Protein AF-A0A024GBE3-F1 (afdb_monomer_lite)

Organism: NCBI:txid65357

pLDDT: mean 86.04, std 11.94, range [50.31, 96.5]

Foldseek 3Di:
DDWDKDKDWDKDADDDPDFDRIFIKIKMWTWDDPDPFKIKIKMWIAGDRDVCSQFWTKIKIWIWGWDQDPVGIDIDIDIDIDIGTPPDVVVVVRVD

Secondary structure (DSSP, 8-state):
--PEEEEEEEEEE---SSS-SEEEEEEEEEEEEEETTEEEEEEEEEESSSTTTTTEEEEEEEEEEEEEETTEEEEEEEEEEEEEETTSTHHHHHH-

Sequence (96 aa):
MDGKTRSSRYRVPVDAPFGPSTSLVDSVQCCKRPNQYFYIHGTSTRTVDVPSGDNFSVIDRWTIMPIQLESGVGTHLQIELKVAPLSEDFGKELFA

Radius of gyration: 16.19 Å; chains: 1; bounding box: 37×27×44 Å

InterPro domains:
  IPR031968 VASt domain [PF16016] (2-83)
  IPR031968 VASt domain [PS51778] (1-96)

Structure (mmCIF, N/CA/C/O backbone):
data_AF-A0A024GBE3-F1
#
_entry.id   AF-A0A024GBE3-F1
#
loop_
_atom_site.group_PDB
_atom_site.id
_atom_site.type_symbol
_atom_site.label_atom_id
_atom_site.label_alt_id
_atom_site.label_comp_id
_atom_site.label_asym_id
_atom_site.label_entity_id
_atom_site.label_seq_id
_atom_site.pdbx_PDB_ins_code
_atom_site.Cartn_x
_atom_site.Cartn_y
_atom_site.Cartn_z
_atom_site.occupancy
_atom_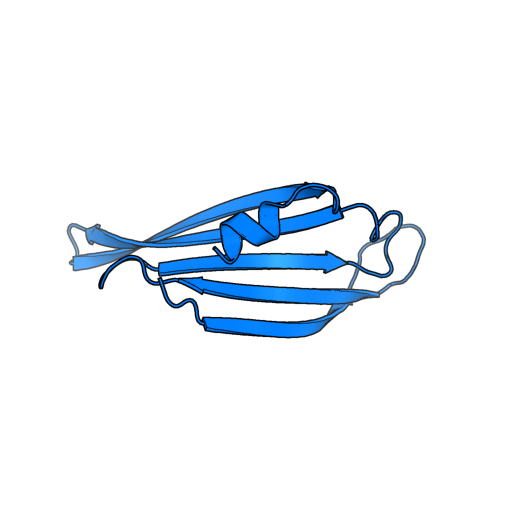site.B_iso_or_equiv
_atom_site.auth_seq_id
_atom_site.auth_comp_id
_atom_site.auth_asym_id
_atom_site.auth_atom_id
_atom_site.pdbx_PDB_model_num
ATOM 1 N N . MET A 1 1 ? 2.248 15.113 15.189 1.00 50.31 1 MET A N 1
ATOM 2 C CA . MET A 1 1 ? 1.795 13.783 15.657 1.00 50.31 1 MET A CA 1
ATOM 3 C C . MET A 1 1 ? 2.890 12.804 15.288 1.00 50.31 1 MET A C 1
ATOM 5 O O . MET A 1 1 ? 3.209 12.733 14.111 1.00 50.31 1 MET A O 1
ATOM 9 N N . ASP A 1 2 ? 3.486 12.095 16.247 1.00 60.47 2 ASP A N 1
ATOM 10 C CA . ASP A 1 2 ? 4.611 11.195 15.957 1.00 60.47 2 ASP A CA 1
ATOM 11 C C . ASP A 1 2 ? 4.114 9.932 15.239 1.00 60.47 2 ASP A C 1
ATOM 13 O O . ASP A 1 2 ? 3.488 9.054 15.838 1.00 60.47 2 ASP A O 1
ATOM 17 N N . GLY A 1 3 ? 4.346 9.866 13.927 1.00 73.00 3 GLY A N 1
ATOM 18 C CA . GLY A 1 3 ? 4.082 8.686 13.110 1.00 73.00 3 GLY A CA 1
ATOM 19 C C . GLY A 1 3 ? 5.266 7.721 13.135 1.00 73.00 3 GLY A C 1
ATOM 20 O O . GLY A 1 3 ? 6.420 8.142 13.061 1.00 73.00 3 GLY A O 1
ATOM 21 N N . LYS A 1 4 ? 5.004 6.412 13.226 1.00 86.75 4 LYS A N 1
ATOM 22 C CA . LYS A 1 4 ? 6.051 5.396 13.042 1.00 86.75 4 LYS A CA 1
ATOM 23 C C . LYS A 1 4 ? 6.185 5.085 11.559 1.00 86.75 4 LYS A C 1
ATOM 25 O O . LYS A 1 4 ? 5.250 4.550 10.962 1.00 86.75 4 LYS A O 1
ATOM 30 N N . THR A 1 5 ? 7.353 5.381 11.000 1.00 91.00 5 THR A N 1
ATOM 31 C CA . THR A 1 5 ? 7.662 5.115 9.594 1.00 91.00 5 THR A CA 1
ATOM 32 C C . THR A 1 5 ? 8.452 3.821 9.446 1.00 91.00 5 THR A C 1
ATOM 34 O O . THR A 1 5 ? 9.347 3.535 10.243 1.00 91.00 5 THR A O 1
ATOM 37 N N . ARG A 1 6 ? 8.147 3.040 8.409 1.00 92.94 6 ARG A N 1
ATOM 38 C CA . ARG A 1 6 ? 8.985 1.922 7.964 1.00 92.94 6 ARG A CA 1
ATOM 39 C C . ARG A 1 6 ? 9.073 1.895 6.447 1.00 92.94 6 ARG A C 1
ATOM 41 O O . ARG A 1 6 ? 8.113 2.248 5.769 1.00 92.94 6 ARG A O 1
ATOM 48 N N . SER A 1 7 ? 10.191 1.402 5.939 1.00 93.38 7 SER A N 1
ATOM 49 C CA . SER A 1 7 ? 10.391 1.179 4.509 1.00 93.38 7 SER A CA 1
ATOM 50 C C . SER A 1 7 ? 10.603 -0.303 4.246 1.00 93.38 7 SER A C 1
ATOM 52 O O . SER A 1 7 ? 11.168 -1.019 5.073 1.00 93.38 7 SER A O 1
ATOM 54 N N . SER A 1 8 ? 10.142 -0.767 3.094 1.00 94.19 8 SER A N 1
ATOM 55 C CA . SER A 1 8 ? 10.305 -2.145 2.648 1.00 94.19 8 SER A CA 1
ATOM 56 C C . SER A 1 8 ? 10.546 -2.183 1.147 1.00 94.19 8 SER A C 1
ATOM 58 O O . SER A 1 8 ? 10.027 -1.352 0.404 1.00 94.19 8 SER A O 1
ATOM 60 N N . ARG A 1 9 ? 11.353 -3.153 0.721 1.00 95.75 9 ARG A N 1
ATOM 61 C CA . ARG A 1 9 ? 11.682 -3.406 -0.678 1.00 95.75 9 ARG A CA 1
ATOM 62 C C . ARG A 1 9 ? 11.468 -4.884 -0.955 1.00 95.75 9 ARG A C 1
ATOM 64 O O . ARG A 1 9 ? 12.024 -5.723 -0.248 1.00 95.75 9 ARG A O 1
ATOM 71 N N . TYR A 1 10 ? 10.646 -5.200 -1.944 1.00 95.12 10 TYR A N 1
ATOM 72 C CA . TYR A 1 10 ? 10.270 -6.576 -2.276 1.00 95.12 10 TYR A CA 1
ATOM 73 C C . TYR A 1 10 ? 9.925 -6.708 -3.761 1.00 95.12 10 TYR A C 1
ATOM 75 O O . TYR A 1 10 ? 9.855 -5.715 -4.479 1.00 95.12 10 TYR A O 1
ATOM 83 N N . ARG A 1 11 ? 9.754 -7.941 -4.246 1.00 94.12 11 ARG A N 1
ATOM 84 C CA . ARG A 1 11 ? 9.325 -8.220 -5.623 1.00 94.12 11 ARG A CA 1
ATOM 85 C C . ARG A 1 11 ? 7.917 -8.791 -5.628 1.00 94.12 11 ARG A C 1
ATOM 87 O O . ARG A 1 11 ? 7.605 -9.638 -4.795 1.00 94.12 11 ARG A O 1
ATOM 94 N N . VAL A 1 12 ? 7.104 -8.359 -6.585 1.00 93.00 12 VAL A N 1
ATOM 95 C CA . VAL A 1 12 ? 5.763 -8.911 -6.828 1.00 93.00 12 VAL A CA 1
ATOM 96 C C . VAL A 1 12 ? 5.667 -9.453 -8.251 1.00 93.00 12 VAL A C 1
ATOM 98 O O . VAL A 1 12 ? 6.275 -8.866 -9.151 1.00 93.00 12 VAL A O 1
ATOM 101 N N . PRO A 1 13 ? 4.935 -10.556 -8.483 1.00 91.62 13 PRO A N 1
ATOM 102 C CA . PRO A 1 13 ? 4.560 -10.968 -9.830 1.00 91.62 13 PRO A CA 1
ATOM 103 C C . PRO A 1 13 ? 3.787 -9.856 -10.539 1.00 91.62 13 PRO A C 1
ATOM 105 O O . PRO A 1 13 ? 2.982 -9.167 -9.912 1.00 91.62 13 PRO A O 1
ATOM 108 N N . VAL A 1 14 ? 4.027 -9.693 -11.836 1.00 86.06 14 VAL A N 1
ATOM 109 C CA . VAL A 1 14 ? 3.288 -8.751 -12.681 1.00 86.06 14 VAL A CA 1
ATOM 110 C C . VAL A 1 14 ? 2.681 -9.525 -13.835 1.00 86.06 14 VAL A C 1
ATOM 112 O O . VAL A 1 14 ? 3.377 -10.267 -14.526 1.00 86.06 14 VAL A O 1
ATOM 115 N N . ASP A 1 15 ? 1.381 -9.339 -14.032 1.00 84.19 15 ASP A N 1
ATOM 116 C CA . ASP A 1 15 ? 0.682 -9.838 -15.208 1.00 84.19 15 ASP A CA 1
ATOM 117 C C . ASP A 1 15 ? 0.794 -8.792 -16.322 1.00 84.19 15 ASP A C 1
ATOM 119 O O . ASP A 1 15 ? 0.041 -7.816 -16.365 1.00 84.19 15 ASP A O 1
ATOM 123 N N . ALA A 1 16 ? 1.819 -8.937 -17.163 1.00 76.19 16 ALA A N 1
ATOM 124 C CA . ALA A 1 16 ? 2.080 -8.040 -18.279 1.00 76.19 16 ALA A CA 1
ATOM 125 C C . ALA A 1 16 ? 2.193 -8.835 -19.590 1.00 76.19 16 ALA A C 1
ATOM 127 O O . ALA A 1 16 ? 2.943 -9.811 -19.643 1.00 76.19 16 ALA A O 1
ATOM 128 N N . PRO A 1 17 ? 1.526 -8.397 -20.678 1.00 78.69 17 PRO A N 1
ATOM 129 C CA . PRO A 1 17 ? 1.647 -9.048 -21.984 1.00 78.69 17 PRO A CA 1
ATOM 130 C C . PRO A 1 17 ? 3.059 -8.905 -22.575 1.00 78.69 17 PRO A C 1
ATOM 132 O O . PRO A 1 17 ? 3.490 -9.746 -23.359 1.00 78.69 17 PRO A O 1
ATOM 135 N N . PHE A 1 18 ? 3.785 -7.851 -22.183 1.00 76.19 18 PHE A N 1
ATOM 136 C CA . PHE A 1 18 ? 5.177 -7.587 -22.538 1.00 76.19 18 PHE A CA 1
ATOM 137 C C . PHE A 1 18 ? 5.888 -6.920 -21.354 1.00 76.19 18 PHE A C 1
ATOM 139 O O . PHE A 1 18 ? 5.322 -6.025 -20.728 1.00 76.19 18 PHE A O 1
ATOM 146 N N . GLY A 1 19 ? 7.132 -7.318 -21.072 1.00 71.38 19 GLY A N 1
ATOM 147 C CA . GLY A 1 19 ? 7.927 -6.779 -19.962 1.00 71.38 19 GLY A CA 1
ATOM 148 C C . GLY A 1 19 ? 8.329 -7.844 -18.935 1.00 71.38 19 GLY A C 1
ATOM 149 O O . GLY A 1 19 ? 8.246 -9.040 -19.224 1.00 71.38 19 GLY A O 1
ATOM 150 N N . PRO A 1 20 ? 8.828 -7.439 -17.755 1.00 80.12 20 PRO A N 1
ATOM 151 C CA . PRO A 1 20 ? 9.295 -8.381 -16.748 1.00 80.12 20 PRO A CA 1
ATOM 152 C C . PRO A 1 20 ? 8.123 -9.109 -16.066 1.00 80.12 20 PRO A C 1
ATOM 154 O O . PRO A 1 20 ? 7.090 -8.513 -15.778 1.00 80.12 20 PRO A O 1
ATOM 157 N N . SER A 1 21 ? 8.309 -10.394 -15.743 1.00 87.56 21 SER A N 1
ATOM 158 C CA . SER A 1 21 ? 7.315 -11.221 -15.027 1.00 87.56 21 SER A CA 1
ATOM 159 C C . SER A 1 21 ? 7.181 -10.880 -13.538 1.00 87.56 21 SER A C 1
ATOM 161 O O . SER A 1 21 ? 6.275 -11.354 -12.852 1.00 87.56 21 SER A O 1
ATOM 163 N N . THR A 1 22 ? 8.105 -10.071 -13.015 1.00 90.94 22 THR A N 1
ATOM 164 C CA . THR A 1 22 ? 8.075 -9.532 -11.654 1.00 90.94 22 THR A CA 1
ATOM 165 C C . THR A 1 22 ? 8.558 -8.090 -11.673 1.00 90.94 22 THR A C 1
ATOM 167 O O . THR A 1 22 ? 9.434 -7.756 -12.468 1.00 90.94 22 THR A O 1
ATOM 170 N N . SER A 1 23 ? 8.057 -7.259 -10.763 1.00 90.50 23 SER A N 1
ATOM 171 C CA . SER A 1 23 ? 8.573 -5.905 -10.562 1.00 90.50 23 SER A CA 1
ATOM 172 C C . SER A 1 23 ? 9.131 -5.743 -9.163 1.00 90.50 23 SER A C 1
ATOM 174 O O . SER A 1 23 ? 8.552 -6.234 -8.188 1.00 90.50 23 SER A O 1
ATOM 176 N N . LEU A 1 24 ? 10.235 -5.004 -9.061 1.00 92.81 24 LEU A N 1
ATOM 177 C CA . LEU A 1 24 ? 10.672 -4.420 -7.807 1.00 92.81 24 LEU A CA 1
ATOM 178 C C . LEU A 1 24 ? 9.649 -3.386 -7.322 1.00 92.81 24 LEU A C 1
ATOM 180 O O . LEU A 1 24 ? 9.136 -2.574 -8.100 1.00 92.81 24 LEU A O 1
ATOM 184 N N . VAL A 1 25 ? 9.368 -3.440 -6.026 1.00 93.88 25 VAL A N 1
ATOM 185 C CA . VAL A 1 25 ? 8.478 -2.537 -5.313 1.00 93.88 25 VAL A CA 1
ATOM 186 C C . VAL A 1 25 ? 9.244 -1.905 -4.162 1.00 93.88 25 VAL A C 1
ATOM 188 O O . VAL A 1 25 ? 9.778 -2.611 -3.303 1.00 93.88 25 VAL A O 1
ATOM 191 N N . ASP A 1 26 ? 9.241 -0.577 -4.138 1.00 93.25 26 ASP A N 1
ATOM 192 C CA . ASP A 1 26 ? 9.702 0.236 -3.020 1.00 93.25 26 ASP A CA 1
ATOM 193 C C . ASP A 1 26 ? 8.483 0.808 -2.303 1.00 93.25 26 ASP A C 1
ATOM 195 O O . ASP A 1 26 ? 7.676 1.515 -2.901 1.00 93.25 26 ASP A O 1
ATOM 199 N N . SER A 1 27 ? 8.333 0.499 -1.017 1.00 93.19 27 SER A N 1
ATOM 200 C CA . SER A 1 27 ? 7.186 0.930 -0.222 1.00 93.19 27 SER A CA 1
ATOM 201 C C . SER A 1 27 ? 7.634 1.625 1.056 1.00 93.19 27 SER A C 1
ATOM 203 O O . SER A 1 27 ? 8.449 1.092 1.813 1.00 93.19 27 SER A O 1
ATOM 205 N N . VAL A 1 28 ? 7.080 2.808 1.309 1.00 92.81 28 VAL A N 1
ATOM 206 C CA . VAL A 1 28 ? 7.253 3.564 2.552 1.00 92.81 28 VAL A CA 1
ATOM 207 C C . VAL A 1 28 ? 5.900 3.673 3.233 1.00 92.81 28 VAL A C 1
ATOM 209 O O . VAL A 1 28 ? 4.922 4.100 2.627 1.00 92.81 28 VAL A O 1
ATOM 212 N N . GLN A 1 29 ? 5.843 3.292 4.502 1.00 92.81 29 GLN A N 1
ATOM 213 C CA . GLN A 1 29 ? 4.626 3.261 5.298 1.00 92.81 29 GLN A CA 1
ATOM 214 C C . GLN A 1 29 ? 4.758 4.159 6.516 1.00 92.81 29 GLN A C 1
ATOM 216 O O . GLN A 1 29 ? 5.802 4.162 7.162 1.00 92.81 29 GLN A O 1
ATOM 221 N N . CYS A 1 30 ? 3.686 4.860 6.866 1.00 91.94 30 CYS A N 1
ATOM 222 C CA . CYS A 1 30 ? 3.558 5.652 8.081 1.00 91.94 30 CYS A CA 1
ATOM 223 C C . CYS A 1 30 ? 2.300 5.242 8.830 1.00 91.94 30 CYS A C 1
ATOM 225 O O . CYS A 1 30 ? 1.198 5.281 8.285 1.00 91.94 30 CYS A O 1
ATOM 227 N N . CYS A 1 31 ? 2.460 4.886 10.099 1.00 92.19 31 CYS A N 1
ATOM 228 C CA . CYS A 1 31 ? 1.344 4.666 11.002 1.00 92.19 31 CYS A CA 1
ATOM 229 C C . CYS A 1 31 ? 1.214 5.875 11.931 1.00 92.19 31 CYS A C 1
ATOM 231 O O . CYS A 1 31 ? 2.088 6.116 12.768 1.00 92.19 31 CYS A O 1
ATOM 233 N N . LYS A 1 32 ? 0.115 6.618 11.792 1.00 91.50 32 LYS A N 1
ATOM 234 C CA . LYS A 1 32 ? -0.274 7.715 12.680 1.00 91.50 32 LYS A CA 1
ATOM 235 C C . LYS A 1 32 ? -1.421 7.265 13.572 1.00 91.50 32 LYS A C 1
ATOM 237 O O . LYS A 1 32 ? -2.318 6.537 13.147 1.00 91.50 32 LYS A O 1
ATOM 242 N N . ARG A 1 33 ? -1.422 7.758 14.807 1.00 90.81 33 ARG A N 1
ATOM 243 C CA . ARG A 1 33 ? -2.499 7.539 15.774 1.00 90.81 33 ARG A CA 1
ATOM 244 C C . ARG A 1 33 ? -3.052 8.894 16.219 1.00 90.81 33 ARG A C 1
ATOM 246 O O . ARG A 1 33 ? -2.549 9.447 17.194 1.00 90.81 33 ARG A O 1
ATOM 253 N N . PRO A 1 34 ? -4.041 9.459 15.497 1.00 86.75 34 PRO A N 1
ATOM 254 C CA . PRO A 1 34 ? -4.585 10.775 15.825 1.00 86.75 34 PRO A CA 1
ATOM 255 C C . PRO A 1 34 ? -5.189 10.856 17.227 1.00 86.75 34 PRO A C 1
ATOM 257 O O . PRO A 1 34 ? -5.171 11.913 17.849 1.00 86.75 34 PRO A O 1
ATOM 260 N N . ASN A 1 35 ? -5.721 9.740 17.729 1.00 87.56 35 ASN A N 1
ATOM 261 C CA . ASN A 1 35 ? -6.198 9.589 19.100 1.00 87.56 35 ASN A CA 1
ATOM 262 C C . ASN A 1 35 ? -6.154 8.101 19.515 1.00 87.56 35 ASN A C 1
ATOM 264 O O . ASN A 1 35 ? -5.774 7.236 18.729 1.00 87.56 35 ASN A O 1
ATOM 268 N N . GLN A 1 36 ? -6.571 7.774 20.740 1.00 86.25 36 GLN A N 1
ATOM 269 C CA . GLN A 1 36 ? -6.503 6.409 21.276 1.00 86.25 36 GLN A CA 1
ATOM 270 C C . GLN A 1 36 ? -7.275 5.352 20.458 1.00 86.25 36 GLN A C 1
ATOM 272 O O . GLN A 1 36 ? -6.944 4.172 20.537 1.00 86.25 36 GLN A O 1
ATOM 277 N N . TYR A 1 37 ? -8.246 5.741 19.643 1.00 87.50 37 TYR A N 1
ATOM 278 C CA . TYR A 1 37 ? -9.154 4.821 18.961 1.00 87.50 37 TYR A CA 1
ATOM 279 C C . TYR A 1 37 ? -8.964 4.782 17.443 1.00 87.50 37 TYR A C 1
ATOM 281 O O . TYR A 1 37 ? -9.427 3.852 16.797 1.00 87.50 37 TYR A O 1
ATOM 289 N N . PHE A 1 38 ? -8.270 5.763 16.870 1.00 91.62 38 PHE A N 1
ATOM 290 C CA . PHE A 1 38 ? -8.129 5.906 15.426 1.00 91.62 38 PHE A CA 1
ATOM 291 C C . PHE A 1 38 ? -6.697 5.623 14.991 1.00 91.62 38 PHE A C 1
ATOM 293 O O . PHE A 1 38 ? -5.746 6.177 15.548 1.00 91.62 38 PHE A O 1
ATOM 300 N N . TYR A 1 39 ? -6.558 4.810 13.948 1.00 93.12 39 TYR A N 1
ATOM 301 C CA . TYR A 1 39 ? -5.292 4.580 13.267 1.00 93.12 39 TYR A CA 1
ATOM 302 C C . TYR A 1 39 ? -5.412 5.012 11.815 1.00 93.12 39 TYR A C 1
ATOM 304 O O . TYR A 1 39 ? -6.389 4.697 11.135 1.00 93.12 39 TYR A O 1
ATOM 312 N N . ILE A 1 40 ? -4.397 5.727 11.348 1.00 93.81 40 ILE A N 1
ATOM 313 C CA . ILE A 1 40 ? -4.226 6.053 9.940 1.00 93.81 40 ILE A CA 1
ATOM 314 C C . ILE A 1 40 ? -2.929 5.396 9.497 1.00 93.81 40 ILE A C 1
ATOM 316 O O . ILE A 1 40 ? -1.853 5.755 9.974 1.00 93.81 40 ILE A O 1
ATOM 320 N N . HIS A 1 41 ? 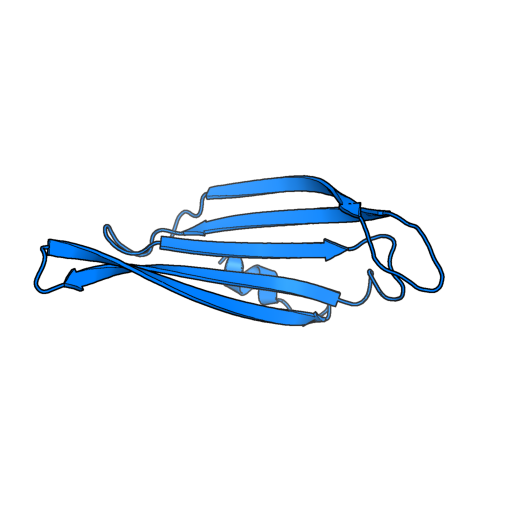-3.038 4.416 8.608 1.00 93.94 41 HIS A N 1
ATOM 321 C CA . HIS A 1 41 ? -1.890 3.769 7.988 1.00 93.94 41 HIS A CA 1
ATOM 322 C C . HIS A 1 41 ? -1.792 4.240 6.543 1.00 93.94 41 HIS A C 1
ATOM 324 O O . HIS A 1 41 ? -2.643 3.919 5.720 1.00 93.94 41 HIS A O 1
ATOM 330 N N . GLY A 1 42 ? -0.791 5.065 6.265 1.00 93.44 42 GLY A N 1
ATOM 331 C CA . GLY A 1 42 ? -0.486 5.551 4.929 1.00 93.44 42 GLY A CA 1
ATOM 332 C C . GLY A 1 42 ? 0.639 4.742 4.307 1.00 93.44 42 GLY A C 1
ATOM 333 O O . GLY A 1 42 ? 1.649 4.502 4.968 1.00 93.44 42 GLY A O 1
ATOM 334 N N . THR A 1 43 ? 0.501 4.377 3.041 1.00 93.50 43 THR A N 1
ATOM 335 C CA . THR A 1 43 ? 1.556 3.738 2.257 1.00 93.50 43 THR A CA 1
ATOM 336 C C . THR A 1 43 ? 1.777 4.526 0.971 1.00 93.50 43 THR A C 1
ATOM 338 O O . THR A 1 43 ? 0.827 4.874 0.278 1.00 93.50 43 THR A O 1
ATOM 341 N N . SER A 1 44 ? 3.039 4.775 0.631 1.00 92.75 44 SER A N 1
ATOM 342 C CA . SER A 1 44 ? 3.463 5.168 -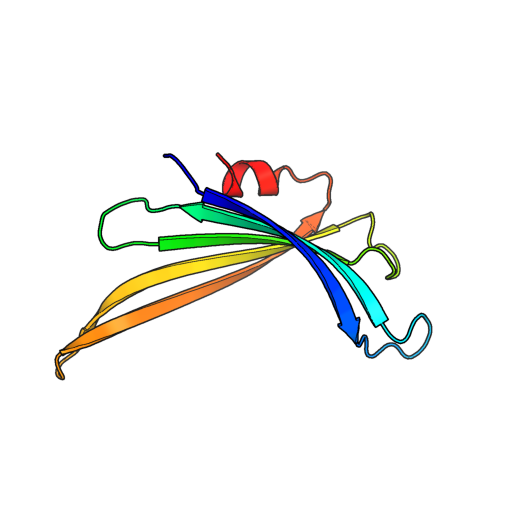0.709 1.00 92.75 44 SER A CA 1
ATOM 343 C C . SER A 1 44 ? 4.242 4.017 -1.326 1.00 92.75 44 SER A C 1
ATOM 345 O O . SER A 1 44 ? 5.210 3.536 -0.737 1.00 92.75 44 SER A O 1
ATOM 347 N N . THR A 1 45 ? 3.803 3.568 -2.494 1.00 93.00 45 THR A N 1
ATOM 348 C CA . THR A 1 45 ? 4.354 2.423 -3.213 1.00 93.00 45 THR A CA 1
ATOM 349 C C . THR A 1 45 ? 4.826 2.869 -4.590 1.00 93.00 45 THR A C 1
ATOM 351 O O . THR A 1 45 ? 4.072 3.465 -5.359 1.00 93.00 45 THR A O 1
ATOM 354 N N . ARG A 1 46 ? 6.077 2.562 -4.923 1.00 91.25 46 ARG A N 1
ATOM 355 C CA . ARG A 1 46 ? 6.653 2.739 -6.254 1.00 91.25 46 ARG A CA 1
ATOM 356 C C . ARG A 1 46 ? 6.949 1.383 -6.862 1.00 91.25 46 ARG A C 1
ATOM 358 O O . ARG A 1 46 ? 7.603 0.547 -6.243 1.00 91.25 46 ARG A O 1
ATOM 365 N N . THR A 1 47 ? 6.501 1.206 -8.092 1.00 88.69 47 THR A N 1
ATOM 366 C CA . THR A 1 47 ? 6.778 0.023 -8.898 1.00 88.69 47 THR A CA 1
ATOM 367 C C . THR A 1 47 ? 7.876 0.412 -9.879 1.00 88.69 47 THR A C 1
ATOM 369 O O . THR A 1 47 ? 7.626 1.184 -10.796 1.00 88.69 47 THR A O 1
ATOM 372 N N . VAL A 1 48 ? 9.109 -0.027 -9.629 1.00 84.25 48 VAL A N 1
ATOM 373 C CA . VAL A 1 48 ? 10.306 0.569 -10.254 1.00 84.25 48 VAL A CA 1
ATOM 374 C C . VAL A 1 48 ? 10.505 0.096 -11.694 1.00 84.25 48 VAL A C 1
ATOM 376 O O . VAL A 1 48 ? 10.889 0.879 -12.555 1.00 84.25 48 VAL A O 1
ATOM 379 N N . ASP A 1 49 ? 10.200 -1.170 -11.972 1.00 84.06 49 ASP A N 1
ATOM 380 C CA . ASP A 1 49 ? 10.598 -1.822 -13.226 1.00 84.06 49 ASP A CA 1
ATOM 381 C C . ASP A 1 49 ? 9.484 -1.816 -14.294 1.00 84.06 49 ASP A C 1
ATOM 383 O O . ASP A 1 49 ? 9.632 -2.425 -15.356 1.00 84.06 49 ASP A O 1
ATOM 387 N N . VAL A 1 50 ? 8.346 -1.164 -14.022 1.00 83.06 50 VAL A N 1
ATOM 388 C CA . VAL A 1 50 ? 7.221 -1.064 -14.970 1.00 83.06 50 VAL A CA 1
ATOM 389 C C . VAL A 1 50 ? 7.352 0.166 -15.870 1.00 83.06 50 VAL A C 1
ATOM 391 O O . VAL A 1 50 ? 7.945 1.172 -15.469 1.00 83.06 50 VAL A O 1
ATOM 394 N N . PRO A 1 51 ? 6.752 0.146 -17.075 1.00 83.69 51 PRO A N 1
ATOM 395 C CA . PRO A 1 51 ? 6.684 1.331 -17.919 1.00 83.69 51 PRO A CA 1
ATOM 396 C C . PRO A 1 51 ? 6.116 2.531 -17.152 1.00 83.69 51 PRO A C 1
ATOM 398 O O . PRO A 1 51 ? 5.063 2.437 -16.524 1.00 83.69 51 PRO A O 1
ATOM 401 N N . SER A 1 52 ? 6.805 3.671 -17.222 1.00 82.25 52 SER A N 1
ATOM 402 C CA . SER A 1 52 ? 6.458 4.898 -16.483 1.00 82.25 52 SER A CA 1
ATOM 403 C C . SER A 1 52 ? 6.513 4.795 -14.950 1.00 82.25 52 SER A C 1
ATOM 405 O O . SER A 1 52 ? 5.983 5.681 -14.282 1.00 82.25 52 SER A O 1
ATOM 407 N N . GLY A 1 53 ? 7.161 3.775 -14.373 1.00 81.19 53 GLY A N 1
ATOM 408 C CA . GLY A 1 53 ? 7.285 3.596 -12.917 1.00 81.19 53 GLY A CA 1
ATOM 409 C C . GLY A 1 53 ? 7.980 4.750 -12.177 1.00 81.19 53 GLY A C 1
ATOM 410 O O . GLY A 1 53 ? 7.771 4.958 -10.982 1.00 81.19 53 GLY A O 1
ATOM 411 N N . ASP A 1 54 ? 8.744 5.564 -12.905 1.00 84.31 54 ASP A N 1
ATOM 412 C CA . ASP A 1 54 ? 9.381 6.782 -12.398 1.00 84.31 54 ASP A CA 1
ATOM 413 C C . ASP A 1 54 ? 8.497 8.034 -12.479 1.00 84.31 54 ASP A C 1
ATOM 415 O O . ASP A 1 54 ? 8.916 9.105 -12.054 1.00 84.31 54 ASP A O 1
ATOM 419 N N . ASN A 1 55 ? 7.271 7.929 -12.997 1.00 88.19 55 ASN A N 1
ATOM 420 C CA . ASN A 1 55 ? 6.375 9.078 -13.150 1.00 88.19 55 ASN A CA 1
ATOM 421 C C . ASN A 1 55 ? 5.303 9.151 -12.060 1.00 88.19 55 ASN A C 1
ATOM 423 O O . ASN A 1 55 ? 4.711 10.212 -11.859 1.00 88.19 55 ASN A O 1
ATOM 427 N N . PHE A 1 56 ? 5.045 8.055 -11.345 1.00 88.88 56 PHE A N 1
ATOM 428 C CA . PHE A 1 56 ? 3.980 7.992 -10.351 1.00 88.88 56 PHE A CA 1
ATOM 429 C C . PHE A 1 56 ? 4.352 7.165 -9.120 1.00 88.88 56 PHE A C 1
ATOM 431 O O . PHE A 1 56 ? 5.276 6.355 -9.116 1.00 88.88 56 PHE A O 1
ATOM 438 N N . SER A 1 57 ? 3.570 7.360 -8.065 1.00 90.75 57 SER A N 1
ATOM 439 C CA . SER A 1 57 ? 3.468 6.450 -6.933 1.00 90.75 57 SER A CA 1
ATOM 440 C C . SER A 1 57 ? 2.008 6.078 -6.715 1.00 90.75 57 SER A C 1
ATOM 442 O O . SER A 1 57 ? 1.092 6.841 -7.030 1.00 90.75 57 SER A O 1
ATOM 444 N N . VAL A 1 58 ? 1.789 4.882 -6.191 1.00 92.06 58 VAL A N 1
ATOM 445 C CA . VAL A 1 58 ? 0.486 4.450 -5.704 1.00 92.06 58 VAL A CA 1
ATOM 446 C C . VAL A 1 58 ? 0.440 4.750 -4.218 1.00 92.06 58 VAL A C 1
ATOM 448 O O . VAL A 1 58 ? 1.280 4.278 -3.455 1.00 92.06 58 VAL A O 1
ATOM 451 N N . ILE A 1 59 ? -0.531 5.555 -3.821 1.00 92.75 59 ILE A N 1
ATOM 452 C CA . ILE A 1 59 ? -0.791 5.901 -2.438 1.00 92.75 59 ILE A CA 1
ATOM 453 C C . ILE A 1 59 ? -2.020 5.144 -1.965 1.00 92.75 59 ILE A C 1
ATOM 455 O O . ILE A 1 59 ? -3.080 5.258 -2.580 1.00 92.75 59 ILE A O 1
ATOM 459 N N . ASP A 1 60 ? -1.903 4.454 -0.838 1.00 93.62 60 ASP A N 1
ATOM 460 C CA . ASP A 1 60 ? -3.054 3.983 -0.078 1.00 93.62 60 ASP A CA 1
ATOM 461 C C . ASP A 1 60 ? -3.095 4.604 1.319 1.00 93.62 60 ASP A C 1
ATOM 463 O O . ASP A 1 60 ? -2.070 4.826 1.966 1.00 93.62 60 ASP A O 1
ATOM 467 N N . ARG A 1 61 ? -4.307 4.907 1.785 1.00 93.69 61 ARG A N 1
ATOM 468 C CA . ARG A 1 61 ? -4.577 5.370 3.145 1.00 93.69 61 ARG A CA 1
ATOM 469 C C . ARG A 1 61 ? -5.655 4.502 3.760 1.00 93.69 61 ARG A C 1
ATOM 471 O O . ARG A 1 61 ? -6.785 4.456 3.281 1.00 93.69 61 ARG A O 1
ATOM 478 N N . TRP A 1 62 ? -5.306 3.847 4.854 1.00 95.75 62 TRP A N 1
ATOM 479 C CA . TRP A 1 62 ? -6.219 3.020 5.621 1.00 95.75 62 TRP A CA 1
ATOM 480 C C . TRP A 1 62 ? -6.619 3.796 6.864 1.00 95.75 62 TRP A C 1
ATOM 482 O O . TRP A 1 62 ? -5.769 4.147 7.683 1.00 95.75 62 TRP A O 1
ATOM 492 N N . THR A 1 63 ? -7.909 4.070 7.009 1.00 95.00 63 THR A N 1
ATOM 493 C CA . THR A 1 63 ? -8.477 4.643 8.229 1.00 95.00 63 THR A CA 1
ATOM 494 C C . THR A 1 63 ? -9.169 3.524 8.995 1.00 95.00 63 THR A C 1
ATOM 496 O O . THR A 1 63 ? -10.125 2.927 8.503 1.00 95.00 63 THR A O 1
ATOM 499 N N . ILE A 1 64 ? -8.658 3.229 10.189 1.00 95.69 64 ILE A N 1
ATOM 500 C CA . ILE A 1 64 ? -9.133 2.150 11.055 1.00 95.69 64 ILE A CA 1
ATOM 501 C C . ILE A 1 64 ? -9.725 2.785 12.308 1.00 95.69 64 ILE A C 1
ATOM 503 O O . ILE A 1 64 ? -9.031 3.515 13.023 1.00 95.69 64 ILE A O 1
ATOM 507 N N . MET A 1 65 ? -10.999 2.508 12.572 1.00 94.81 65 MET A N 1
ATOM 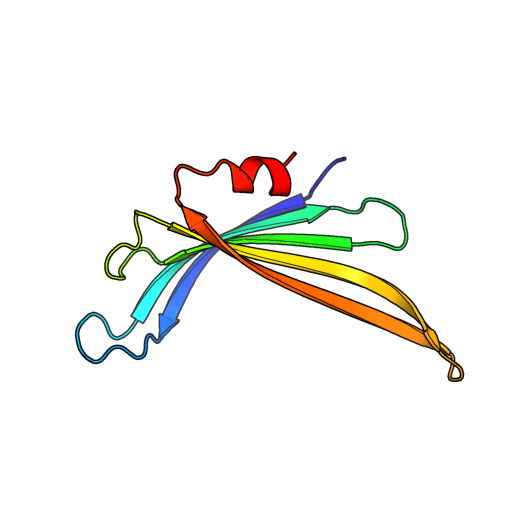508 C CA . MET A 1 65 ? -11.719 3.053 13.723 1.00 94.81 65 MET A CA 1
ATOM 509 C C . MET A 1 65 ? -12.681 2.021 14.319 1.00 94.81 65 MET A C 1
ATOM 511 O O . MET A 1 65 ? -13.227 1.200 13.578 1.00 94.81 65 MET A O 1
ATOM 515 N N . PRO A 1 66 ? -12.906 2.027 15.643 1.00 94.38 66 PRO A N 1
ATOM 516 C CA . PRO A 1 66 ? -13.905 1.166 16.249 1.00 94.38 66 PRO A CA 1
ATOM 517 C C . PRO A 1 66 ? -15.302 1.601 15.817 1.00 94.38 66 PRO A C 1
ATOM 519 O O . PRO A 1 66 ? -15.574 2.786 15.627 1.00 94.38 66 PRO A O 1
ATOM 522 N N . ILE A 1 67 ? -16.199 0.629 15.723 1.00 94.56 67 ILE A N 1
ATOM 523 C CA . ILE A 1 67 ? -17.631 0.864 15.557 1.00 94.56 67 ILE A CA 1
ATOM 524 C C . ILE A 1 67 ? -18.388 0.097 16.626 1.00 94.56 67 ILE A C 1
ATOM 526 O O . ILE A 1 67 ? -17.989 -1.000 17.019 1.00 94.56 67 ILE A O 1
ATOM 530 N N . GLN A 1 68 ? -19.489 0.672 17.094 1.00 93.56 68 GLN A N 1
ATOM 531 C CA . GLN A 1 68 ? -20.410 -0.042 17.961 1.00 93.56 68 GLN A CA 1
ATOM 532 C C . GLN A 1 68 ? -21.382 -0.838 17.092 1.00 93.56 68 GLN A C 1
ATOM 534 O O . GLN A 1 68 ? -22.016 -0.285 16.196 1.00 93.56 68 GLN A O 1
ATOM 539 N N . LEU A 1 69 ? -21.487 -2.133 17.364 1.00 92.31 69 LEU A N 1
ATOM 540 C CA . LEU A 1 69 ? -22.447 -3.041 16.753 1.00 92.31 69 LEU A CA 1
ATOM 541 C C . LEU A 1 69 ? -23.425 -3.525 17.828 1.00 92.31 69 LEU A C 1
ATOM 543 O O . LEU A 1 69 ? -23.131 -3.479 19.026 1.00 92.31 69 LEU A O 1
ATOM 547 N N . GLU A 1 70 ? -24.575 -4.043 17.404 1.00 91.88 70 GLU A N 1
ATOM 548 C CA . GLU A 1 70 ? -25.548 -4.660 18.317 1.00 91.88 70 GLU A CA 1
ATOM 549 C C . GLU A 1 70 ? -24.950 -5.866 19.063 1.00 91.88 70 GLU A C 1
ATOM 551 O O . GLU A 1 70 ? -25.266 -6.105 20.224 1.00 91.88 70 GLU A O 1
ATOM 556 N N . SER A 1 71 ? -24.020 -6.588 18.428 1.00 92.25 71 SER A N 1
ATOM 557 C CA . SER A 1 71 ? -23.339 -7.761 18.986 1.00 92.25 71 SER A CA 1
ATOM 558 C C . SER A 1 71 ? -22.054 -7.447 19.769 1.00 92.25 71 SER A C 1
ATOM 560 O O . SER A 1 71 ? -21.363 -8.379 20.180 1.00 92.25 71 SER A O 1
ATOM 562 N N . GLY A 1 72 ? -21.680 -6.171 19.939 1.00 92.44 72 GLY A N 1
ATOM 563 C CA . GLY A 1 72 ? -20.449 -5.763 20.630 1.00 92.44 72 GLY A CA 1
ATOM 564 C C . GLY A 1 72 ? -19.627 -4.713 19.875 1.00 92.44 72 GLY A C 1
ATOM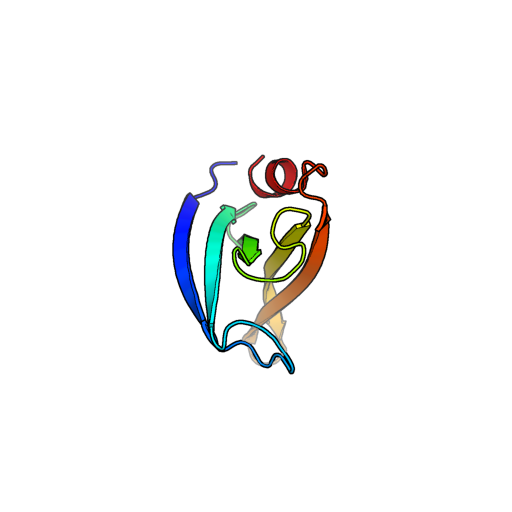 565 O O . GLY A 1 72 ? -20.174 -3.838 19.212 1.00 92.44 72 GLY A O 1
ATOM 566 N N . VAL A 1 73 ? -18.298 -4.775 19.991 1.00 91.56 73 VAL A N 1
ATOM 567 C CA . VAL A 1 73 ? -17.381 -3.830 19.327 1.00 91.56 73 VAL A CA 1
ATOM 568 C C . VAL A 1 73 ? -16.899 -4.417 18.002 1.00 91.56 73 VAL A C 1
ATOM 570 O O . VAL A 1 73 ? -16.375 -5.528 17.962 1.00 91.56 73 VAL A O 1
ATOM 573 N N . GLY A 1 74 ? -17.060 -3.658 16.921 1.00 93.50 74 GLY A N 1
ATOM 574 C CA . GLY A 1 74 ? -16.524 -3.959 15.598 1.00 93.50 74 GLY A CA 1
ATOM 575 C C . GLY A 1 74 ? -15.395 -3.010 15.199 1.00 93.50 74 GLY A C 1
ATOM 576 O O . GLY A 1 74 ? -15.039 -2.080 15.922 1.00 93.50 74 GLY A O 1
ATOM 577 N N . THR A 1 75 ? -14.838 -3.229 14.010 1.00 94.44 75 THR A N 1
ATOM 578 C CA . THR A 1 75 ? -13.853 -2.330 13.392 1.00 94.44 75 THR A CA 1
ATOM 579 C C . THR A 1 75 ? -14.331 -1.928 12.008 1.00 94.44 75 THR A C 1
ATOM 581 O O . THR A 1 75 ? -14.696 -2.782 11.203 1.00 94.44 75 THR A O 1
ATOM 584 N N . HIS A 1 76 ? -14.302 -0.631 11.728 1.00 95.06 76 HIS A N 1
ATOM 585 C CA . HIS A 1 76 ? -14.461 -0.097 10.389 1.00 95.06 76 HIS A CA 1
ATOM 586 C C . HIS A 1 76 ? -13.083 0.150 9.775 1.00 95.06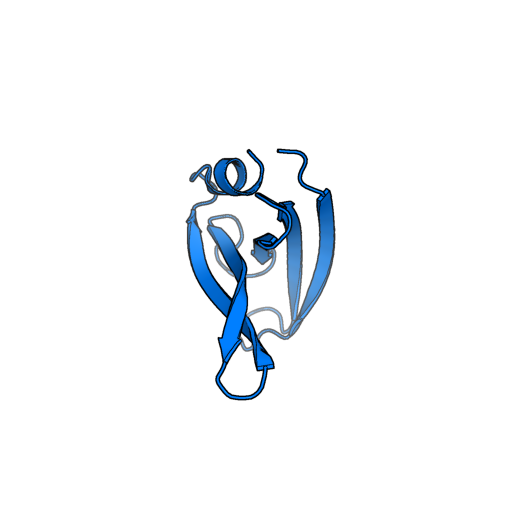 76 HIS A C 1
ATOM 588 O O . HIS A 1 76 ? -12.237 0.818 10.376 1.00 95.06 76 HIS A O 1
ATOM 594 N N . LEU A 1 77 ? -12.879 -0.393 8.576 1.00 96.50 77 LEU A N 1
ATOM 595 C CA . LEU A 1 77 ? -11.695 -0.187 7.751 1.00 96.50 77 LEU A CA 1
ATOM 596 C C . LEU A 1 77 ? -12.127 0.512 6.462 1.00 96.50 77 LEU A C 1
ATOM 598 O O . LEU A 1 77 ? -12.825 -0.079 5.640 1.00 96.50 77 LEU A O 1
ATOM 602 N N . GLN A 1 78 ? -11.680 1.750 6.286 1.00 95.94 78 GLN A N 1
ATOM 603 C CA . GLN A 1 78 ? -11.817 2.493 5.036 1.00 95.94 78 GLN A CA 1
ATOM 604 C C . GLN A 1 78 ? -10.460 2.540 4.339 1.00 95.94 78 GLN A C 1
ATOM 606 O O . GLN A 1 78 ? -9.473 2.936 4.959 1.00 95.94 78 GLN A O 1
ATOM 611 N N . ILE A 1 79 ? -10.417 2.161 3.061 1.00 95.94 79 ILE A N 1
ATOM 612 C CA . ILE A 1 79 ? -9.206 2.191 2.234 1.00 95.94 79 ILE A CA 1
ATOM 613 C C . ILE A 1 79 ? -9.431 3.168 1.085 1.00 95.94 79 ILE A C 1
ATOM 615 O O . ILE A 1 79 ? -10.350 3.000 0.287 1.00 95.94 79 ILE A O 1
ATOM 619 N N . GLU A 1 80 ? -8.574 4.176 1.002 1.00 95.12 80 GLU A N 1
ATOM 620 C CA . GLU A 1 80 ? -8.524 5.132 -0.101 1.00 95.12 80 GLU A CA 1
ATOM 621 C C . GLU A 1 80 ? -7.278 4.837 -0.932 1.00 95.12 80 GLU A C 1
ATOM 623 O O . GLU A 1 80 ? -6.191 4.722 -0.370 1.00 95.12 80 GLU A O 1
ATOM 628 N N . LEU A 1 81 ? -7.428 4.709 -2.252 1.00 94.31 81 LEU A N 1
ATOM 629 C CA . LEU A 1 81 ? -6.333 4.432 -3.183 1.00 94.31 81 LEU A CA 1
ATOM 630 C C . LEU A 1 81 ? -6.242 5.558 -4.217 1.00 94.31 81 LEU A C 1
ATOM 632 O O . LEU A 1 81 ? -7.244 5.913 -4.837 1.00 94.31 81 LEU A O 1
ATOM 636 N N . LYS A 1 82 ? -5.041 6.096 -4.431 1.00 91.50 82 LYS A N 1
ATOM 637 C CA . LYS A 1 82 ? -4.766 7.150 -5.411 1.00 91.50 82 LYS A CA 1
ATOM 638 C C . LYS A 1 82 ? -3.472 6.846 -6.161 1.00 91.50 82 LYS A C 1
ATOM 640 O O . LYS A 1 82 ? -2.462 6.517 -5.553 1.00 91.50 82 LYS A O 1
ATOM 645 N N . VAL A 1 83 ? -3.475 7.026 -7.479 1.00 91.56 83 VAL A N 1
ATOM 646 C CA . VAL A 1 83 ? -2.237 7.144 -8.263 1.00 91.56 83 VAL A CA 1
ATOM 647 C C . VAL A 1 83 ? -1.862 8.621 -8.301 1.00 91.56 83 VAL A C 1
ATOM 649 O O . VAL A 1 83 ? -2.661 9.444 -8.745 1.00 91.56 83 VAL A O 1
ATOM 652 N N . ALA A 1 84 ? -0.682 8.966 -7.795 1.00 88.12 84 ALA A N 1
ATOM 653 C CA . ALA A 1 84 ? -0.201 10.340 -7.716 1.00 88.12 84 ALA A CA 1
ATOM 654 C C . ALA A 1 84 ? 1.090 10.494 -8.535 1.00 88.12 84 ALA A C 1
ATOM 656 O O . ALA A 1 84 ? 1.987 9.655 -8.396 1.00 88.12 84 ALA A O 1
ATOM 657 N N . PRO A 1 85 ? 1.223 11.541 -9.368 1.00 86.88 85 PRO A N 1
ATOM 658 C CA . PRO A 1 85 ? 2.498 11.892 -9.985 1.00 86.88 85 PRO A CA 1
ATOM 659 C C . PRO A 1 85 ? 3.599 12.033 -8.926 1.00 86.88 85 PRO A C 1
ATOM 661 O O . PRO A 1 85 ? 3.327 12.545 -7.843 1.00 86.88 85 PRO A O 1
ATOM 664 N N . LEU A 1 86 ? 4.848 11.652 -9.219 1.00 78.12 86 LEU A N 1
ATOM 665 C CA . LEU A 1 86 ? 5.952 11.860 -8.258 1.00 78.12 86 LEU A CA 1
ATOM 666 C C . LEU A 1 86 ? 6.214 13.346 -7.954 1.00 78.12 86 LEU A C 1
ATOM 668 O O . LEU A 1 86 ? 6.824 13.665 -6.938 1.00 78.12 86 LEU A O 1
ATOM 672 N N . SER A 1 87 ? 5.751 14.249 -8.822 1.00 69.81 87 SER A N 1
ATOM 673 C CA . SER A 1 87 ? 5.765 15.694 -8.587 1.00 69.81 87 SER A CA 1
ATOM 674 C C . SER A 1 87 ? 4.707 16.164 -7.584 1.00 69.81 87 SER A C 1
ATOM 676 O O . SER A 1 87 ? 4.801 17.290 -7.103 1.00 69.81 87 SER A O 1
ATOM 678 N N . GLU A 1 88 ? 3.681 15.356 -7.292 1.00 61.38 88 GLU A N 1
ATOM 679 C CA . GLU A 1 88 ? 2.707 15.666 -6.248 1.00 61.38 88 GLU A CA 1
ATOM 680 C C . GLU A 1 88 ? 3.262 15.256 -4.879 1.00 61.38 88 GLU A C 1
ATOM 682 O O . GLU A 1 88 ? 3.540 14.088 -4.609 1.00 61.38 88 GLU A O 1
ATOM 687 N N . ASP A 1 89 ? 3.360 16.237 -3.981 1.00 55.72 89 ASP A N 1
ATOM 688 C CA . ASP A 1 89 ? 3.856 16.138 -2.601 1.00 55.72 89 ASP A CA 1
ATOM 689 C C . ASP A 1 89 ? 2.928 15.326 -1.660 1.00 55.72 89 ASP A C 1
ATOM 691 O O . ASP A 1 89 ? 2.870 15.560 -0.454 1.00 55.72 89 ASP A O 1
ATOM 695 N N . PHE A 1 90 ? 2.198 14.334 -2.172 1.00 52.75 90 PHE A N 1
ATOM 696 C CA . PHE A 1 90 ? 1.237 13.539 -1.398 1.00 52.75 90 PHE A CA 1
ATOM 697 C C . PHE A 1 90 ? 1.913 12.732 -0.276 1.00 52.75 90 PHE A C 1
ATOM 699 O O . PHE A 1 90 ? 1.331 12.489 0.781 1.00 52.75 90 PHE A O 1
ATOM 706 N N . GLY A 1 91 ? 3.193 12.384 -0.458 1.00 55.56 91 GLY A N 1
ATOM 707 C CA . GLY A 1 91 ? 4.024 11.837 0.612 1.00 55.56 91 GLY A CA 1
ATOM 708 C C . GLY A 1 91 ? 4.100 12.779 1.816 1.00 55.56 91 GLY A C 1
ATOM 709 O O . GLY A 1 91 ? 3.977 12.326 2.949 1.00 55.56 91 GLY A O 1
ATOM 710 N N . LYS A 1 92 ? 4.204 14.098 1.613 1.00 58.81 92 LYS A N 1
ATOM 711 C CA . LYS A 1 92 ? 4.232 15.048 2.731 1.00 58.81 92 LYS A CA 1
ATOM 712 C C . LYS A 1 92 ? 2.925 15.030 3.518 1.00 58.81 92 LYS A C 1
ATOM 714 O O . LYS A 1 92 ? 3.008 15.015 4.730 1.00 58.81 92 LYS A O 1
ATOM 719 N N . GLU A 1 93 ? 1.745 14.912 2.907 1.00 57.91 93 GLU A N 1
ATOM 720 C CA . GLU A 1 93 ? 0.486 14.752 3.670 1.00 57.91 93 GLU A CA 1
ATOM 721 C C . GLU A 1 93 ? 0.437 13.435 4.471 1.00 57.91 93 GLU A C 1
ATOM 723 O O . GLU A 1 93 ? -0.004 13.399 5.626 1.00 57.91 93 GLU A O 1
ATOM 728 N N . LEU A 1 94 ? 0.960 12.343 3.907 1.00 58.38 94 LEU A N 1
ATOM 729 C CA . LEU A 1 94 ? 1.058 11.056 4.606 1.00 58.38 94 LEU A CA 1
ATOM 730 C C . LEU A 1 94 ? 2.092 11.057 5.737 1.00 58.38 94 LEU A C 1
ATOM 732 O O . LEU A 1 94 ? 1.921 10.310 6.699 1.00 58.38 94 LEU A O 1
ATOM 736 N N . PHE A 1 95 ? 3.133 11.892 5.668 1.00 56.09 95 PHE A N 1
ATOM 737 C CA . PHE A 1 95 ? 4.237 11.937 6.639 1.00 56.09 95 PHE A CA 1
ATOM 738 C C . PHE A 1 95 ? 4.266 13.204 7.526 1.00 56.09 95 PHE A C 1
ATOM 740 O O . PHE A 1 95 ? 5.060 13.230 8.461 1.00 56.09 95 PHE A O 1
ATOM 747 N N . ALA A 1 96 ? 3.405 14.205 7.290 1.00 57.41 96 ALA A N 1
ATOM 748 C CA . ALA A 1 96 ? 3.298 15.451 8.075 1.00 57.41 96 ALA A CA 1
ATOM 749 C C . ALA A 1 96 ? 2.566 15.310 9.419 1.00 57.41 96 ALA A C 1
ATOM 751 O O . ALA A 1 96 ? 1.624 14.490 9.518 1.00 57.41 96 ALA A O 1
#